Protein AF-A0A524KR42-F1 (afdb_monomer_lite)

Secondary structure (DSSP, 8-state):
--HHHHHHHHHHHHHHHHTT-THHHHHHHHHHHHTTPPPPHHHHHHHHHHH-HHHHHHHHHHHHHHHHHHHHHTT--TTTHHHHHHHHHHHTT----HHHHHHHHHHHHHHHHHTTS-S--

Radius of gyration: 18.52 Å; chains: 1; bounding box: 40×48×46 Å

Foldseek 3Di:
DDPVVLVVLLVVLLVVVVVPNLVSLVVQVVSCVVVVHDRPPSSVVSVCCVVDPVNVVLVVLVVLLVQLVVVVVVVNDPVCSLVVSQVVCVVVVNHDHSVVSVVSNVVVVVVVVVVVPDDPD

Sequence (121 aa):
MTEKEFANTLSFLEEAWEEGAKEAVALAVNLCSTHNQPPPYWVALAVACLVSPRYQHDMVHIRRWHLVRILRAEGIPWTDVYDEASKRLANEGATCAPSSVRKSYESVQKQLGSSKENGPS

Structure (mmCIF, N/CA/C/O backbone):
data_AF-A0A524KR42-F1
#
_entry.id   AF-A0A524KR42-F1
#
loop_
_atom_site.group_PDB
_atom_site.id
_atom_site.type_symbol
_atom_site.label_atom_id
_atom_site.label_alt_id
_atom_site.label_comp_id
_atom_site.label_asym_id
_atom_site.label_entity_id
_atom_site.label_seq_id
_atom_site.pdbx_PDB_ins_code
_atom_site.Cartn_x
_atom_site.Cartn_y
_atom_site.Cartn_z
_atom_site.occupancy
_atom_site.B_iso_or_equiv
_atom_site.auth_seq_id
_atom_site.auth_comp_id
_atom_site.auth_asym_id
_atom_site.auth_atom_id
_atom_site.pdbx_PDB_model_num
ATOM 1 N N . MET A 1 1 ? -19.967 15.932 20.078 1.00 79.62 1 MET A N 1
ATOM 2 C CA . MET A 1 1 ? -19.902 15.492 18.675 1.00 79.62 1 MET A CA 1
ATOM 3 C C . MET A 1 1 ? -21.068 14.561 18.427 1.00 79.62 1 MET A C 1
ATOM 5 O O . MET A 1 1 ? -21.319 13.696 19.261 1.00 79.62 1 MET A O 1
ATOM 9 N N . THR A 1 2 ? -21.809 14.778 17.350 1.00 91.44 2 THR A N 1
ATOM 10 C CA . THR A 1 2 ? -22.862 13.866 16.892 1.00 91.44 2 THR A CA 1
ATOM 11 C C . THR A 1 2 ? -22.256 12.683 16.135 1.00 91.44 2 THR A C 1
ATOM 13 O O . THR A 1 2 ? -21.122 12.754 15.667 1.00 91.44 2 THR A O 1
ATOM 16 N N . GLU A 1 3 ? -23.014 11.601 15.967 1.00 87.75 3 GLU A N 1
ATOM 17 C CA . GLU A 1 3 ? -22.581 10.437 15.179 1.00 87.75 3 GLU A CA 1
ATOM 18 C C . GLU A 1 3 ? -22.229 10.816 13.728 1.00 87.75 3 GLU A C 1
ATOM 20 O O . GLU A 1 3 ? -21.229 10.361 13.179 1.00 87.75 3 GLU A O 1
ATOM 25 N N . LYS A 1 4 ? -22.993 11.744 13.136 1.00 91.69 4 LYS A N 1
ATOM 26 C CA . LYS A 1 4 ? -22.735 12.269 11.790 1.00 91.69 4 LYS A CA 1
ATOM 27 C C . LYS A 1 4 ? -21.429 13.065 11.714 1.00 91.69 4 LYS A C 1
ATOM 29 O O . LYS A 1 4 ? -20.676 12.920 10.757 1.00 91.69 4 LYS A O 1
ATOM 34 N N . GLU A 1 5 ? -21.150 13.905 12.709 1.00 93.31 5 GLU A N 1
ATOM 35 C CA . GLU A 1 5 ? -19.890 14.660 12.780 1.00 93.31 5 GLU A CA 1
ATOM 36 C C . GLU A 1 5 ? -18.685 13.735 12.968 1.00 93.31 5 GLU A C 1
ATOM 38 O O . GLU A 1 5 ? -17.640 13.960 12.357 1.00 93.31 5 GLU A O 1
ATOM 43 N N . PHE A 1 6 ? -18.840 12.683 13.776 1.00 93.12 6 PHE A N 1
ATOM 44 C CA . PHE A 1 6 ? -17.818 11.660 13.977 1.00 93.12 6 PHE A CA 1
ATOM 45 C C . PHE A 1 6 ? -17.496 10.931 12.670 1.00 93.12 6 PHE A C 1
ATOM 47 O O . PHE A 1 6 ? -16.334 10.885 12.271 1.00 93.12 6 PHE A O 1
ATOM 54 N N . ALA A 1 7 ? -18.522 10.441 11.967 1.00 92.88 7 ALA A N 1
ATOM 55 C CA . ALA A 1 7 ? -18.358 9.755 10.687 1.00 92.88 7 ALA A CA 1
ATOM 56 C C . ALA A 1 7 ? -17.697 10.653 9.630 1.00 92.88 7 ALA A C 1
ATOM 58 O O . ALA A 1 7 ? -16.721 10.247 9.008 1.00 92.88 7 ALA A O 1
ATOM 59 N N . ASN A 1 8 ? -18.159 11.900 9.491 1.00 95.75 8 ASN A N 1
ATOM 60 C CA . ASN A 1 8 ? -17.579 12.849 8.537 1.00 95.75 8 ASN A CA 1
ATOM 61 C C . ASN A 1 8 ? -16.104 13.147 8.838 1.00 95.75 8 ASN A C 1
ATOM 63 O O . ASN A 1 8 ? -15.292 13.260 7.924 1.00 95.75 8 ASN A O 1
ATOM 67 N N . THR A 1 9 ? -15.756 13.271 10.122 1.00 96.75 9 THR A N 1
ATOM 68 C CA . THR A 1 9 ? -14.372 13.526 10.536 1.00 96.75 9 THR A CA 1
ATOM 69 C C . THR A 1 9 ? -13.494 12.306 10.267 1.00 96.75 9 THR A C 1
ATOM 71 O O . THR A 1 9 ? -12.377 12.463 9.783 1.00 96.75 9 THR A O 1
ATOM 74 N N . LEU A 1 10 ? -13.991 11.092 10.525 1.00 94.94 10 LEU A N 1
ATOM 75 C CA . LEU A 1 10 ? -13.278 9.862 10.175 1.00 94.94 10 LEU A CA 1
ATOM 76 C C . LEU A 1 10 ? -13.045 9.735 8.669 1.00 94.94 10 LEU A C 1
ATOM 78 O O . LEU A 1 10 ? -11.930 9.400 8.287 1.00 94.94 10 LEU A O 1
ATOM 82 N N . SER A 1 11 ? -14.041 10.032 7.831 1.00 94.94 11 SER A N 1
ATOM 83 C CA . SER A 1 11 ? -13.875 9.994 6.371 1.00 94.94 11 SER A CA 1
ATOM 84 C C . SER A 1 11 ? -12.829 10.995 5.884 1.00 94.94 11 SER A C 1
ATOM 86 O O . SER A 1 11 ? -11.972 10.637 5.087 1.00 94.94 11 SER A O 1
ATOM 88 N N . PHE A 1 12 ? -12.821 12.218 6.423 1.00 96.56 12 PHE A N 1
ATOM 89 C CA . PHE A 1 12 ? -11.791 13.204 6.083 1.00 96.56 12 PHE A CA 1
ATOM 90 C C . PHE A 1 12 ? -10.378 12.742 6.482 1.00 96.56 12 PHE A C 1
ATOM 92 O O . PHE A 1 12 ? -9.407 12.967 5.763 1.00 96.56 12 PHE A O 1
ATOM 99 N N . LEU A 1 13 ? -10.248 12.083 7.638 1.00 96.56 13 LEU A N 1
ATOM 100 C CA . LEU A 1 13 ? -8.969 11.529 8.089 1.00 96.56 13 LEU A CA 1
ATOM 101 C C . LEU A 1 13 ? -8.526 10.318 7.253 1.00 96.56 13 LEU A C 1
ATOM 103 O O . LEU A 1 13 ? -7.325 10.117 7.083 1.00 96.56 13 LEU A O 1
ATOM 107 N N . GLU A 1 14 ? -9.465 9.528 6.733 1.00 95.50 14 GLU A N 1
ATOM 108 C CA . GLU A 1 14 ? -9.181 8.422 5.814 1.00 95.50 14 GLU A CA 1
ATOM 109 C C . GLU A 1 14 ? -8.628 8.945 4.481 1.00 95.50 14 GLU A C 1
ATOM 111 O O . GLU A 1 14 ? -7.549 8.520 4.075 1.00 95.50 14 GLU A O 1
ATOM 116 N N . GLU A 1 15 ? -9.280 9.941 3.871 1.00 90.06 15 GLU A N 1
ATOM 117 C CA . GLU A 1 15 ? -8.799 10.600 2.644 1.00 90.06 15 GLU A CA 1
ATOM 118 C C . GLU A 1 15 ? -7.395 11.195 2.836 1.00 90.06 15 GLU A C 1
ATOM 120 O O . GLU A 1 15 ? -6.483 10.932 2.052 1.00 90.06 15 GLU A O 1
ATOM 125 N N . ALA A 1 16 ? -7.172 11.926 3.933 1.00 89.81 16 ALA A N 1
ATOM 126 C CA . ALA A 1 16 ? -5.859 12.495 4.235 1.00 89.81 16 ALA A CA 1
ATOM 127 C C . ALA A 1 16 ? -4.772 11.413 4.394 1.00 89.81 16 ALA A C 1
ATOM 129 O O . ALA A 1 16 ? -3.627 11.605 3.976 1.00 89.81 16 ALA A O 1
ATOM 130 N N . TRP A 1 17 ? -5.110 10.264 4.988 1.00 89.69 17 TRP A N 1
ATOM 131 C CA . TRP A 1 17 ? -4.198 9.124 5.076 1.00 89.69 17 TRP A CA 1
ATOM 132 C C . TRP A 1 17 ? -3.885 8.528 3.696 1.00 89.69 17 TRP A C 1
ATOM 134 O O . TRP A 1 17 ? -2.718 8.231 3.423 1.00 89.69 17 TRP A O 1
ATOM 144 N N . GLU A 1 18 ? -4.883 8.381 2.823 1.00 84.00 18 GLU A N 1
ATOM 145 C CA . GLU A 1 18 ? -4.697 7.906 1.444 1.00 84.00 18 GLU A CA 1
ATOM 146 C C . GLU A 1 18 ? -3.800 8.846 0.622 1.00 84.00 18 GLU A C 1
ATOM 148 O O . GLU A 1 18 ? -2.974 8.380 -0.167 1.00 84.00 18 GLU A O 1
ATOM 153 N N . GLU A 1 19 ? -3.877 10.153 0.881 1.00 85.19 19 GLU A N 1
ATOM 154 C CA . GLU A 1 19 ? -2.979 11.176 0.324 1.00 85.19 19 GLU A CA 1
ATOM 155 C C . GLU A 1 19 ? -1.574 11.182 0.964 1.00 85.19 19 GLU A C 1
ATOM 157 O O . GLU A 1 19 ? -0.661 11.860 0.488 1.00 85.19 19 GLU A O 1
ATOM 162 N N . GLY A 1 20 ? -1.361 10.385 2.016 1.00 79.75 20 GLY A N 1
ATOM 163 C CA . GLY A 1 20 ? -0.059 10.142 2.637 1.00 79.75 20 GLY A CA 1
ATOM 164 C C . GLY A 1 20 ? 0.195 10.878 3.955 1.00 79.75 20 GLY A C 1
ATOM 165 O O . GLY A 1 20 ? 1.306 10.778 4.489 1.00 79.75 20 GLY A O 1
ATOM 166 N N . ALA A 1 21 ? -0.795 11.580 4.516 1.00 88.19 21 ALA A N 1
ATOM 167 C CA . ALA A 1 21 ? -0.672 12.258 5.805 1.00 88.19 21 ALA A CA 1
ATOM 168 C C . ALA A 1 21 ? -0.720 11.247 6.964 1.00 88.19 21 ALA A C 1
ATOM 170 O O . ALA A 1 21 ? -1.779 10.810 7.417 1.00 88.19 21 ALA A O 1
ATOM 171 N N . LYS A 1 22 ? 0.451 10.861 7.478 1.00 88.00 22 LYS A N 1
ATOM 172 C CA . LYS A 1 22 ? 0.575 9.836 8.533 1.00 88.00 22 LYS A CA 1
ATOM 173 C C . LYS A 1 22 ? -0.054 10.272 9.857 1.00 88.00 22 LYS A C 1
ATOM 175 O O . LYS A 1 22 ? -0.522 9.435 10.626 1.00 88.00 22 LYS A O 1
ATOM 180 N N . GLU A 1 23 ? -0.084 11.574 10.117 1.00 92.25 23 GLU A N 1
ATOM 181 C CA . GLU A 1 23 ? -0.671 12.190 11.306 1.00 92.25 23 GLU A CA 1
ATOM 182 C C . GLU A 1 23 ? -2.183 11.941 11.392 1.00 92.25 23 GLU A C 1
ATOM 184 O O . GLU A 1 23 ? -2.728 11.850 12.496 1.00 92.25 23 GLU A O 1
ATOM 189 N N . ALA A 1 24 ? -2.852 11.755 10.247 1.00 94.25 24 ALA A N 1
ATOM 190 C CA . ALA A 1 24 ? -4.283 11.478 10.189 1.00 94.25 24 ALA A CA 1
ATOM 191 C C . ALA A 1 24 ? -4.655 10.193 10.947 1.00 94.25 24 ALA A C 1
ATOM 193 O O . ALA A 1 24 ? -5.695 10.132 11.604 1.00 94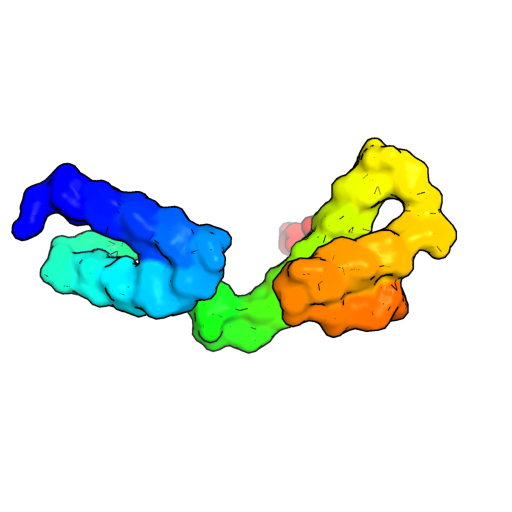.25 24 ALA A O 1
ATOM 194 N N . VAL A 1 25 ? -3.760 9.199 10.962 1.00 94.25 25 VAL A N 1
ATOM 195 C CA . VAL A 1 25 ? -3.959 7.938 11.689 1.00 94.25 25 VAL A CA 1
ATOM 196 C C . VAL A 1 25 ? -3.965 8.166 13.200 1.00 94.25 25 VAL A C 1
ATOM 198 O O . VAL A 1 25 ? -4.826 7.639 13.902 1.00 94.25 25 VAL A O 1
ATOM 201 N N . ALA A 1 26 ? -3.043 8.982 13.718 1.00 93.38 26 ALA A N 1
ATOM 202 C CA . ALA A 1 26 ? -2.987 9.296 15.146 1.00 93.38 26 ALA A CA 1
ATOM 203 C C . ALA A 1 26 ? -4.225 10.088 15.595 1.00 93.38 26 ALA A C 1
ATOM 205 O O . ALA A 1 26 ? -4.797 9.803 16.650 1.00 93.38 26 ALA A O 1
ATOM 206 N N . LEU A 1 27 ? -4.675 11.039 14.769 1.00 96.19 27 LEU A N 1
ATOM 207 C CA . LEU A 1 27 ? -5.907 11.789 15.007 1.00 96.19 27 LEU A CA 1
ATOM 208 C C . LEU A 1 27 ? -7.135 10.871 15.002 1.00 96.19 27 LEU A C 1
ATOM 210 O O . LEU A 1 27 ? -7.973 10.987 15.893 1.00 96.19 27 LEU A O 1
ATOM 214 N N . ALA A 1 28 ? -7.213 9.919 14.070 1.00 96.12 28 ALA A N 1
ATOM 215 C CA . ALA A 1 28 ? -8.317 8.967 13.994 1.00 96.12 28 ALA A CA 1
ATOM 216 C C . ALA A 1 28 ? -8.352 8.012 15.196 1.00 96.12 28 ALA A C 1
ATOM 218 O O . ALA A 1 28 ? -9.420 7.782 15.765 1.00 96.12 28 ALA A O 1
ATOM 219 N N . VAL A 1 29 ? -7.194 7.512 15.648 1.00 95.88 29 VAL A N 1
ATOM 220 C CA . VAL A 1 29 ? -7.088 6.708 16.880 1.00 95.88 29 VAL A CA 1
ATOM 221 C C . VAL A 1 29 ? -7.560 7.511 18.092 1.00 95.88 29 VAL A C 1
ATOM 223 O O . VAL A 1 29 ? -8.357 7.011 18.889 1.00 95.88 29 VAL A O 1
ATOM 226 N N . ASN A 1 30 ? -7.108 8.762 18.224 1.00 96.12 30 ASN A N 1
ATOM 227 C CA . ASN A 1 30 ? -7.506 9.620 19.336 1.00 96.12 30 ASN A CA 1
ATOM 228 C C . ASN A 1 30 ? -9.008 9.941 19.308 1.00 96.12 30 ASN A C 1
ATOM 230 O O . ASN A 1 30 ? -9.660 9.935 20.352 1.00 96.12 30 ASN A O 1
ATOM 234 N N . LEU A 1 31 ? -9.569 10.172 18.119 1.00 96.44 31 LEU A N 1
ATOM 235 C CA . LEU A 1 31 ? -10.996 10.414 17.927 1.00 96.44 31 LEU A CA 1
ATOM 236 C C . LEU A 1 31 ? -11.825 9.196 18.359 1.00 96.44 31 LEU A C 1
ATOM 238 O O . LEU A 1 31 ? -12.760 9.342 19.145 1.00 96.44 31 LEU A O 1
ATOM 242 N N . CYS A 1 32 ? -11.447 7.991 17.920 1.00 94.81 32 CYS A N 1
ATOM 243 C CA . CYS A 1 32 ? -12.116 6.749 18.318 1.00 94.81 32 CYS A CA 1
ATOM 244 C C . CYS A 1 32 ? -12.055 6.539 19.839 1.00 94.81 32 CYS A C 1
ATOM 246 O O . CYS A 1 32 ? -13.082 6.290 20.469 1.00 94.81 32 CYS A O 1
ATOM 248 N N . SER A 1 33 ? -10.874 6.724 20.438 1.00 95.00 33 SER A N 1
ATOM 249 C CA . SER A 1 33 ? -10.660 6.599 21.886 1.00 95.00 33 SER A CA 1
ATOM 250 C C . SER A 1 33 ? -11.508 7.594 22.688 1.00 95.00 33 SER A C 1
ATOM 252 O O . SER A 1 33 ? -12.238 7.205 23.598 1.00 95.00 33 SER A O 1
ATOM 254 N N . THR A 1 34 ? -11.490 8.873 22.299 1.00 95.88 34 THR A N 1
ATOM 255 C CA . THR A 1 34 ? -12.220 9.955 22.986 1.00 95.88 34 THR A CA 1
ATOM 256 C C . THR A 1 34 ? -13.732 9.731 22.978 1.00 95.88 34 THR A C 1
ATOM 258 O O . THR A 1 34 ? -14.417 10.059 23.946 1.00 95.88 34 THR A O 1
ATOM 261 N N . HIS A 1 35 ? -14.259 9.153 21.899 1.00 93.50 35 HIS A N 1
ATOM 262 C CA . HIS A 1 35 ? -15.686 8.874 21.749 1.00 93.50 35 HIS A CA 1
ATOM 263 C C . HIS A 1 35 ? -16.082 7.444 22.137 1.00 93.50 35 HIS A C 1
ATOM 265 O O . HIS A 1 35 ? -17.239 7.065 21.954 1.00 93.50 35 HIS A O 1
ATOM 271 N N . ASN A 1 36 ? -15.147 6.668 22.698 1.00 92.88 36 ASN A N 1
ATOM 272 C CA . ASN A 1 36 ? -15.329 5.275 23.103 1.00 92.88 36 ASN A CA 1
ATOM 273 C C . ASN A 1 36 ? -15.917 4.394 21.981 1.00 92.88 36 ASN A C 1
ATOM 275 O O . ASN A 1 36 ? -16.765 3.534 22.220 1.00 92.88 36 ASN A O 1
ATOM 279 N N . GLN A 1 37 ? -15.480 4.654 20.747 1.00 92.56 37 GLN A N 1
ATOM 280 C CA . GLN A 1 37 ? -15.85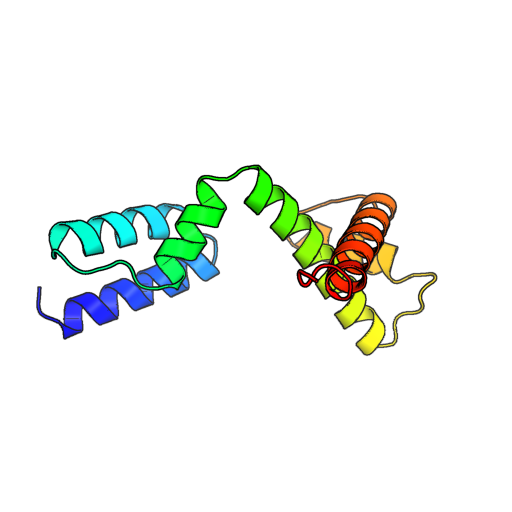5 3.911 19.550 1.00 92.56 37 GLN A CA 1
ATOM 281 C C . GLN A 1 37 ? -14.724 2.952 19.161 1.00 92.56 37 GLN A C 1
ATOM 283 O O . GLN A 1 37 ? -13.546 3.307 19.284 1.00 92.56 37 GLN A O 1
ATOM 288 N N . PRO A 1 38 ? -15.040 1.744 18.668 1.00 91.62 38 PRO A N 1
ATOM 289 C CA . PRO A 1 38 ? -14.022 0.864 18.119 1.00 91.62 38 PRO A CA 1
ATOM 290 C C . PRO A 1 38 ? -13.393 1.501 16.866 1.00 91.62 38 PRO A C 1
ATOM 292 O O . PRO A 1 38 ? -14.113 2.104 16.065 1.00 91.62 38 PRO A O 1
ATOM 295 N N . PRO A 1 39 ? -12.072 1.356 16.653 1.00 92.31 39 PRO A N 1
ATOM 296 C CA . PRO A 1 39 ? -11.445 1.826 15.428 1.00 92.31 39 PRO A CA 1
ATOM 297 C C . PRO A 1 39 ? -12.036 1.103 14.210 1.00 92.31 39 PRO A C 1
ATOM 299 O O . PRO A 1 39 ? -12.153 -0.128 14.238 1.00 92.31 39 PRO A O 1
ATOM 302 N N . PRO A 1 40 ? -12.368 1.817 13.123 1.00 91.69 40 PRO A N 1
ATOM 303 C CA . PRO A 1 40 ? -12.741 1.175 11.872 1.00 91.69 40 PRO A CA 1
ATOM 304 C C . PRO A 1 40 ? -11.536 0.446 11.262 1.00 91.69 40 PRO A C 1
ATOM 306 O O . PRO A 1 40 ? -10.377 0.698 11.608 1.00 91.69 40 PRO A O 1
ATOM 309 N N . TYR A 1 41 ? -11.812 -0.467 10.328 1.00 87.62 41 TYR A N 1
ATOM 310 C CA . TYR A 1 41 ? -10.800 -1.344 9.731 1.00 87.62 41 TYR A CA 1
ATOM 311 C C . TYR A 1 41 ? -9.595 -0.580 9.164 1.00 87.62 41 TYR A C 1
ATOM 313 O O . TYR A 1 41 ? -8.455 -0.979 9.408 1.00 87.62 41 TYR A O 1
ATOM 321 N N . TRP A 1 42 ? -9.831 0.536 8.467 1.00 89.31 42 TRP A N 1
ATOM 322 C CA . TRP A 1 42 ? -8.758 1.333 7.876 1.00 89.31 42 TRP A CA 1
ATOM 323 C C . TRP A 1 42 ? -7.798 1.886 8.938 1.00 89.31 42 TRP A C 1
ATOM 325 O O . TRP A 1 42 ? -6.591 1.860 8.722 1.00 89.31 42 TRP A O 1
ATOM 335 N N . VAL A 1 43 ? -8.294 2.299 10.114 1.00 92.50 43 VAL A N 1
ATOM 336 C CA . VAL A 1 43 ? -7.453 2.807 11.213 1.00 92.50 43 VAL A CA 1
ATOM 337 C C . VAL A 1 43 ? -6.595 1.683 11.773 1.00 92.50 43 VAL A C 1
ATOM 339 O O . VAL A 1 43 ? -5.394 1.861 11.957 1.00 92.50 43 VAL A O 1
ATOM 342 N N . ALA A 1 44 ? -7.178 0.505 12.009 1.00 87.31 44 ALA A N 1
ATOM 343 C CA . ALA A 1 44 ? -6.428 -0.653 12.494 1.00 87.31 44 ALA A CA 1
ATOM 344 C C . ALA A 1 44 ? -5.331 -1.077 11.500 1.00 87.31 44 ALA A C 1
ATOM 346 O O . ALA A 1 44 ? -4.192 -1.337 11.898 1.00 87.31 44 ALA A O 1
ATOM 347 N N . LEU A 1 45 ? -5.657 -1.090 10.204 1.00 82.62 45 LEU A N 1
ATOM 348 C CA . LEU A 1 45 ? -4.715 -1.380 9.128 1.00 82.62 45 LEU A CA 1
ATOM 349 C C . LEU A 1 45 ? -3.608 -0.323 9.049 1.00 82.62 45 LEU A C 1
ATOM 351 O O . LEU A 1 45 ? -2.433 -0.671 8.992 1.00 82.62 45 LEU A O 1
ATOM 355 N N . ALA A 1 46 ? -3.963 0.960 9.096 1.00 87.19 46 ALA A N 1
ATOM 356 C CA . ALA A 1 46 ? -3.016 2.065 9.037 1.00 87.19 46 ALA A CA 1
ATOM 357 C C . ALA A 1 46 ? -2.077 2.075 10.253 1.00 87.19 46 ALA A C 1
ATOM 359 O O . ALA A 1 46 ? -0.872 2.264 10.100 1.00 87.19 46 ALA A O 1
ATOM 360 N N . VAL A 1 47 ? -2.582 1.775 11.453 1.00 87.75 47 VAL A N 1
ATOM 361 C CA . VAL A 1 47 ? -1.739 1.577 12.639 1.00 87.75 47 VAL A CA 1
ATOM 362 C C . VAL A 1 47 ? -0.779 0.413 12.416 1.00 87.75 47 VAL A C 1
ATOM 364 O O . VAL A 1 47 ? 0.416 0.589 12.635 1.00 87.75 47 VAL A O 1
ATOM 367 N N . ALA A 1 48 ? -1.247 -0.737 11.921 1.00 81.19 48 ALA A N 1
ATOM 368 C CA . ALA A 1 48 ? -0.374 -1.869 11.600 1.00 81.19 48 ALA A CA 1
ATOM 369 C C . ALA A 1 48 ? 0.717 -1.488 10.579 1.00 81.19 48 ALA A C 1
ATOM 371 O O . ALA A 1 48 ? 1.883 -1.849 10.765 1.00 81.19 48 ALA A O 1
ATOM 372 N N . CYS A 1 49 ? 0.368 -0.685 9.566 1.00 76.44 49 CYS A N 1
ATOM 373 C CA . CYS A 1 49 ? 1.318 -0.095 8.625 1.00 76.44 49 CYS A CA 1
ATOM 374 C C . CYS A 1 49 ? 2.342 0.810 9.312 1.00 76.44 49 CYS A C 1
ATOM 376 O O . CYS A 1 49 ? 3.496 0.833 8.907 1.00 76.44 49 CYS A O 1
ATOM 378 N N . LEU A 1 50 ? 1.958 1.590 10.321 1.00 79.44 50 LEU A N 1
ATOM 379 C CA . LEU A 1 50 ? 2.865 2.536 10.973 1.00 79.44 50 LEU A CA 1
ATOM 380 C C . LEU A 1 50 ? 3.774 1.876 12.016 1.00 79.44 50 LEU A C 1
ATOM 382 O O . LEU A 1 50 ? 4.943 2.241 12.110 1.00 79.44 50 LEU A O 1
ATOM 386 N N . VAL A 1 51 ? 3.263 0.906 12.778 1.00 77.06 51 VAL A N 1
ATOM 387 C CA . VAL A 1 51 ? 3.968 0.333 13.941 1.00 77.06 51 VAL A CA 1
ATOM 388 C C . VAL A 1 51 ? 4.824 -0.885 13.611 1.00 77.06 51 VAL A C 1
ATOM 390 O O . VAL A 1 51 ? 5.661 -1.277 14.420 1.00 77.06 51 VAL A O 1
ATOM 393 N N . SER A 1 52 ? 4.630 -1.500 12.442 1.00 68.75 52 SER A N 1
ATOM 394 C CA . SER A 1 52 ? 5.394 -2.676 12.032 1.00 68.75 52 SER A CA 1
ATOM 395 C C . SER A 1 52 ? 6.355 -2.332 10.891 1.00 68.75 52 SER A C 1
ATOM 397 O O . SER A 1 52 ? 5.932 -2.227 9.737 1.00 68.75 52 SER A O 1
ATOM 399 N N . PRO A 1 53 ? 7.672 -2.239 11.163 1.00 64.31 53 PRO A N 1
ATOM 400 C CA . PRO A 1 53 ? 8.692 -2.099 10.123 1.00 64.31 53 PRO A CA 1
ATOM 401 C C . PRO A 1 53 ? 8.622 -3.229 9.091 1.00 64.31 53 PRO A C 1
ATOM 403 O O . PRO A 1 53 ? 8.884 -3.022 7.908 1.00 64.31 53 PRO A O 1
ATOM 406 N N . ARG A 1 54 ? 8.212 -4.424 9.536 1.00 64.88 54 ARG A N 1
ATOM 407 C CA . ARG A 1 54 ? 7.986 -5.580 8.669 1.00 64.88 54 ARG A CA 1
ATOM 408 C C . ARG A 1 54 ? 6.805 -5.348 7.730 1.00 64.88 54 ARG A C 1
ATOM 410 O O . ARG A 1 54 ? 6.936 -5.609 6.546 1.00 64.88 54 ARG A O 1
ATOM 417 N N . TYR A 1 55 ? 5.708 -4.776 8.222 1.00 65.81 55 TYR A N 1
ATOM 418 C CA . TYR A 1 55 ? 4.548 -4.457 7.389 1.00 65.81 55 TYR A CA 1
ATOM 419 C C . TYR A 1 55 ? 4.857 -3.351 6.370 1.00 65.81 55 TYR A C 1
ATOM 421 O O . TYR A 1 55 ? 4.473 -3.460 5.211 1.00 65.81 55 TYR A O 1
ATOM 429 N N . GLN A 1 56 ? 5.616 -2.318 6.754 1.00 65.38 56 GLN A N 1
ATOM 430 C CA . GLN A 1 56 ? 6.081 -1.289 5.810 1.00 65.38 56 GLN A CA 1
ATOM 431 C C . GLN A 1 56 ? 6.954 -1.886 4.708 1.00 65.38 56 GLN A C 1
ATOM 433 O O . GLN A 1 56 ? 6.770 -1.588 3.527 1.00 65.38 56 GLN A O 1
ATOM 438 N N . HIS A 1 57 ? 7.886 -2.753 5.095 1.00 66.62 57 HIS A N 1
ATOM 439 C CA . HIS A 1 57 ? 8.765 -3.448 4.167 1.00 66.62 57 HIS A CA 1
ATOM 440 C C . HIS A 1 57 ? 7.972 -4.368 3.223 1.00 66.62 57 HIS A C 1
ATOM 442 O O . HIS A 1 57 ? 8.160 -4.320 2.006 1.00 66.62 57 HIS A O 1
ATOM 448 N N . ASP A 1 58 ? 7.020 -5.136 3.754 1.00 72.56 58 ASP A N 1
ATOM 449 C CA . ASP A 1 58 ? 6.168 -6.037 2.976 1.00 72.56 58 ASP A CA 1
ATOM 450 C C . ASP A 1 58 ? 5.264 -5.260 2.002 1.00 72.56 58 ASP A C 1
ATOM 452 O O . ASP A 1 58 ? 5.160 -5.633 0.832 1.00 72.56 58 ASP A O 1
ATOM 456 N N . MET A 1 59 ? 4.702 -4.118 2.411 1.00 77.06 59 MET A N 1
ATOM 457 C CA . MET A 1 59 ? 3.897 -3.253 1.536 1.00 77.06 59 MET A CA 1
ATOM 458 C C . MET A 1 59 ? 4.700 -2.675 0.370 1.00 77.06 59 MET A C 1
ATOM 460 O O . MET A 1 59 ? 4.190 -2.596 -0.749 1.00 77.06 59 MET A O 1
ATOM 464 N N . VAL A 1 60 ? 5.970 -2.317 0.586 1.00 81.62 60 VAL A N 1
ATOM 465 C CA . VAL A 1 60 ? 6.863 -1.886 -0.502 1.00 81.62 60 VAL A CA 1
ATOM 466 C C . VAL A 1 60 ? 7.042 -3.010 -1.525 1.00 81.62 60 VAL A C 1
ATOM 468 O O . VAL A 1 60 ? 7.006 -2.764 -2.734 1.00 81.62 60 VAL A O 1
ATOM 471 N N . HIS A 1 61 ? 7.197 -4.252 -1.066 1.00 84.75 61 HIS A N 1
ATOM 472 C CA . HIS A 1 61 ? 7.312 -5.401 -1.960 1.00 84.75 61 HIS A CA 1
ATOM 473 C C . HIS A 1 61 ? 6.006 -5.711 -2.695 1.00 84.75 61 HIS A C 1
ATOM 475 O O . HIS A 1 61 ? 6.042 -5.947 -3.904 1.00 84.75 61 HIS A O 1
ATOM 481 N N . ILE A 1 62 ? 4.864 -5.646 -2.006 1.00 84.25 62 ILE A N 1
ATOM 482 C CA . ILE A 1 62 ? 3.534 -5.851 -2.594 1.00 84.25 62 ILE A CA 1
ATOM 483 C C . ILE A 1 62 ? 3.240 -4.783 -3.652 1.00 84.25 62 ILE A C 1
ATOM 485 O O . ILE A 1 62 ? 2.818 -5.124 -4.757 1.00 84.25 62 ILE A O 1
ATOM 489 N N . ARG A 1 63 ? 3.527 -3.503 -3.374 1.00 85.12 63 ARG A N 1
ATOM 490 C CA . ARG A 1 63 ? 3.341 -2.403 -4.337 1.00 85.12 63 ARG A CA 1
ATOM 491 C C . ARG A 1 63 ? 4.177 -2.615 -5.597 1.00 85.12 63 ARG A C 1
ATOM 493 O O . ARG A 1 63 ? 3.649 -2.526 -6.702 1.00 85.12 63 ARG A O 1
ATOM 500 N N . ARG A 1 64 ? 5.460 -2.963 -5.442 1.00 89.62 64 ARG A N 1
ATOM 501 C CA . ARG A 1 64 ? 6.351 -3.300 -6.569 1.00 89.62 64 ARG A CA 1
ATOM 502 C C . ARG A 1 64 ? 5.820 -4.479 -7.379 1.00 89.62 64 ARG A C 1
ATOM 504 O O . ARG A 1 64 ? 5.796 -4.416 -8.605 1.00 89.62 64 ARG A O 1
ATOM 511 N N . TRP A 1 65 ? 5.378 -5.539 -6.702 1.00 91.62 65 TRP A N 1
ATOM 512 C CA . TRP A 1 65 ? 4.798 -6.707 -7.358 1.00 91.62 65 TRP A CA 1
ATOM 513 C C . TRP A 1 65 ? 3.543 -6.347 -8.160 1.00 91.62 65 TRP A C 1
ATOM 515 O O . TRP A 1 65 ? 3.399 -6.766 -9.310 1.00 91.62 65 TRP A O 1
ATOM 525 N N . HIS A 1 66 ? 2.658 -5.539 -7.575 1.00 87.38 66 HIS A N 1
ATOM 526 C CA . HIS A 1 66 ? 1.411 -5.134 -8.209 1.00 87.38 66 HIS A CA 1
ATOM 527 C C . HIS A 1 66 ? 1.659 -4.259 -9.442 1.00 87.38 66 HIS A C 1
ATOM 529 O O . HIS A 1 66 ? 1.088 -4.523 -10.498 1.00 87.38 66 HIS A O 1
ATOM 535 N N . LEU A 1 67 ? 2.579 -3.294 -9.347 1.00 89.94 67 LEU A N 1
ATOM 536 C CA . LEU A 1 67 ? 2.952 -2.434 -10.470 1.00 89.94 67 LEU A CA 1
ATOM 537 C C . LEU A 1 67 ? 3.485 -3.238 -11.663 1.00 89.94 67 LEU A C 1
ATOM 539 O O . LEU A 1 67 ? 3.060 -3.007 -12.791 1.00 89.94 67 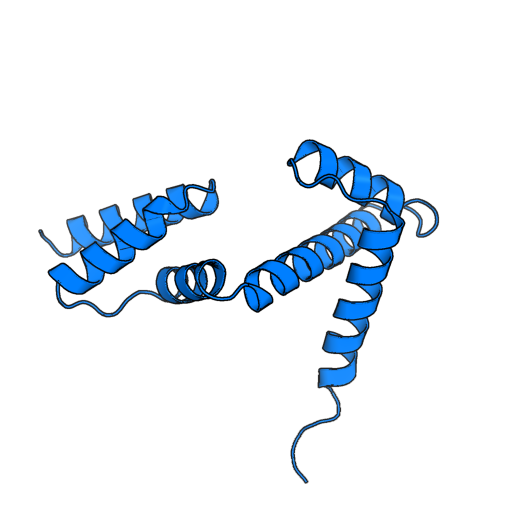LEU A O 1
ATOM 543 N N . VAL A 1 68 ? 4.352 -4.231 -11.428 1.00 90.69 68 VAL A N 1
ATOM 544 C CA . VAL A 1 68 ? 4.834 -5.124 -12.500 1.00 90.69 68 VAL A CA 1
ATOM 545 C C . VAL A 1 68 ? 3.665 -5.832 -13.191 1.00 90.69 68 VAL A C 1
ATOM 547 O O . VAL A 1 68 ? 3.648 -5.931 -14.415 1.00 90.69 68 VAL A O 1
ATOM 550 N N . ARG A 1 69 ? 2.653 -6.293 -12.445 1.00 91.62 69 ARG A N 1
ATOM 551 C CA . ARG A 1 69 ? 1.466 -6.933 -13.040 1.00 91.62 69 ARG A CA 1
ATOM 552 C C . ARG A 1 69 ? 0.628 -5.971 -13.877 1.00 91.62 69 ARG A C 1
ATOM 554 O O . ARG A 1 69 ? 0.175 -6.376 -14.944 1.00 91.62 69 ARG A O 1
ATOM 561 N N . ILE A 1 70 ? 0.443 -4.734 -13.417 1.00 90.19 70 ILE A N 1
ATOM 562 C CA . ILE A 1 70 ? -0.266 -3.688 -14.168 1.00 90.19 70 ILE A CA 1
ATOM 563 C C . ILE A 1 70 ? 0.462 -3.413 -15.487 1.00 90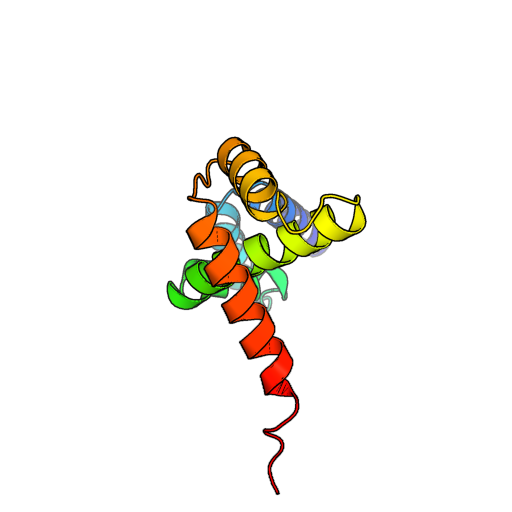.19 70 ILE A C 1
ATOM 565 O O . ILE A 1 70 ? -0.137 -3.527 -16.550 1.00 90.19 70 ILE A O 1
ATOM 569 N N . LEU A 1 71 ? 1.776 -3.186 -15.444 1.00 91.94 71 LEU A N 1
ATOM 570 C CA . LEU A 1 71 ? 2.589 -2.949 -16.642 1.00 91.94 71 LEU A CA 1
ATOM 571 C C . LEU A 1 71 ? 2.564 -4.130 -17.621 1.00 91.94 71 LEU A C 1
ATOM 573 O O . LEU A 1 71 ? 2.528 -3.943 -18.836 1.00 91.94 71 LEU A O 1
ATOM 577 N N . ARG A 1 72 ? 2.547 -5.367 -17.108 1.00 94.75 72 ARG A N 1
ATOM 578 C CA . ARG A 1 72 ? 2.363 -6.563 -17.944 1.00 94.75 72 ARG A CA 1
ATOM 579 C C . ARG A 1 72 ? 0.999 -6.580 -18.628 1.00 94.75 72 ARG A C 1
ATOM 581 O O . ARG A 1 72 ? 0.928 -7.008 -19.777 1.00 94.75 72 ARG A O 1
ATOM 588 N N . ALA A 1 73 ? -0.055 -6.134 -17.947 1.00 87.25 73 ALA A N 1
ATOM 589 C CA . ALA A 1 73 ? -1.392 -6.013 -18.524 1.00 87.25 73 ALA A CA 1
ATOM 590 C C . ALA A 1 73 ? -1.482 -4.876 -19.559 1.00 87.25 73 ALA A C 1
ATOM 592 O O . ALA A 1 73 ? -2.197 -5.017 -20.545 1.00 87.25 73 ALA A O 1
ATOM 593 N N . GLU A 1 74 ? -0.701 -3.805 -19.393 1.00 92.75 74 GLU A N 1
ATOM 594 C CA . GLU A 1 74 ? -0.523 -2.730 -20.385 1.00 92.75 74 GLU A CA 1
ATOM 595 C C . GLU A 1 74 ? 0.299 -3.170 -21.617 1.00 92.75 74 GLU A C 1
ATOM 597 O O . GLU A 1 74 ? 0.426 -2.418 -22.581 1.00 92.75 74 GLU A O 1
ATOM 602 N N . GLY A 1 75 ? 0.854 -4.388 -21.612 1.00 93.38 75 GLY A N 1
ATOM 603 C CA . GLY A 1 75 ? 1.584 -4.966 -22.742 1.00 93.38 75 GLY A CA 1
ATOM 604 C C . GLY A 1 75 ? 3.102 -4.781 -22.698 1.00 93.38 75 GLY A C 1
ATOM 605 O O . GLY A 1 75 ? 3.783 -5.221 -23.625 1.00 93.38 75 GLY A O 1
ATOM 606 N N . ILE A 1 76 ? 3.660 -4.204 -21.627 1.00 94.56 76 ILE A N 1
ATOM 607 C CA . ILE A 1 76 ? 5.112 -4.023 -21.496 1.00 94.56 76 ILE A CA 1
ATOM 608 C C . ILE A 1 76 ? 5.812 -5.394 -21.453 1.00 94.56 76 ILE A C 1
ATOM 610 O O . ILE A 1 76 ? 5.43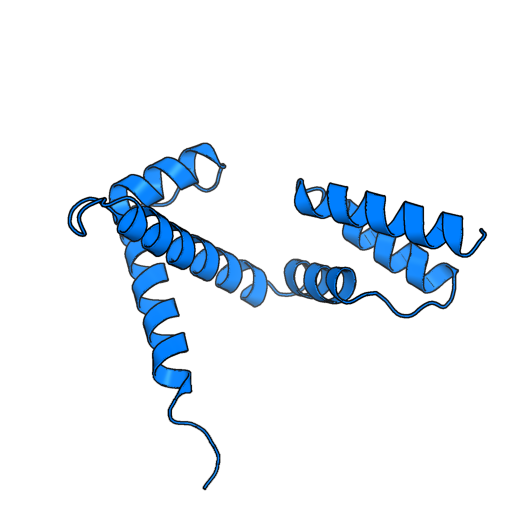1 -6.247 -20.637 1.00 94.56 76 ILE A O 1
ATOM 614 N N . PRO A 1 77 ? 6.829 -5.652 -22.298 1.00 94.06 77 PRO A N 1
ATOM 615 C CA . PRO A 1 77 ? 7.550 -6.921 -22.321 1.00 94.06 77 PRO A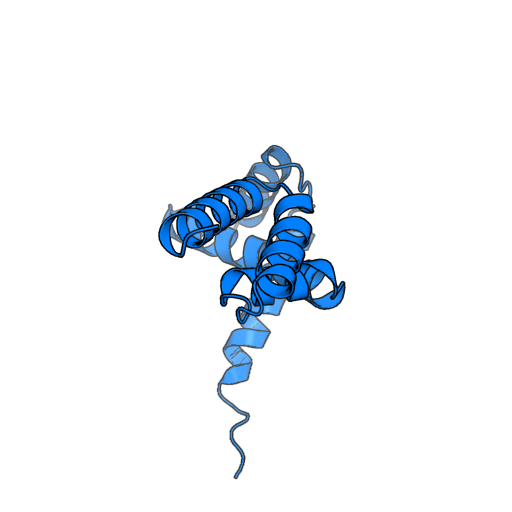 CA 1
ATOM 616 C C . PRO A 1 77 ? 8.239 -7.233 -20.990 1.00 94.06 77 PRO A C 1
ATOM 618 O O . PRO A 1 77 ? 8.689 -6.341 -20.277 1.00 94.06 77 PRO A O 1
ATOM 621 N N . TRP A 1 78 ? 8.404 -8.521 -20.675 1.00 91.69 78 TRP A N 1
ATOM 622 C CA . TRP A 1 78 ? 9.160 -8.952 -19.489 1.00 91.69 78 TRP A CA 1
ATOM 623 C C . TRP A 1 78 ? 10.609 -8.454 -19.468 1.00 91.69 78 TRP A C 1
ATOM 625 O O . TRP A 1 78 ? 11.167 -8.301 -18.383 1.00 91.69 78 TRP A O 1
ATOM 635 N N . THR A 1 79 ? 11.207 -8.220 -20.640 1.00 93.12 79 THR A N 1
ATOM 636 C CA . THR A 1 79 ? 12.567 -7.679 -20.764 1.00 93.12 79 THR A CA 1
ATOM 637 C C . THR A 1 79 ? 12.680 -6.278 -20.176 1.00 93.12 79 THR A C 1
ATOM 639 O O . THR A 1 79 ? 13.720 -5.962 -19.614 1.00 93.12 79 THR A O 1
ATOM 642 N N . ASP A 1 80 ? 11.594 -5.498 -20.221 1.00 94.38 80 ASP A N 1
ATOM 643 C CA . ASP A 1 80 ? 11.623 -4.059 -19.940 1.00 94.38 80 ASP A CA 1
ATOM 644 C C . ASP A 1 80 ? 10.791 -3.691 -18.699 1.00 94.38 80 ASP A C 1
ATOM 646 O O . ASP A 1 80 ? 10.943 -2.615 -18.122 1.00 94.38 80 ASP A O 1
ATOM 650 N N . VAL A 1 81 ? 9.901 -4.584 -18.250 1.00 95.06 81 VAL A N 1
ATOM 651 C CA . VAL A 1 81 ? 8.889 -4.278 -17.227 1.00 95.06 81 VAL A CA 1
ATOM 652 C C . VAL A 1 81 ? 9.474 -3.837 -15.885 1.00 95.06 81 VAL A C 1
ATOM 654 O O . VAL A 1 81 ? 8.889 -2.999 -15.202 1.00 95.06 81 VAL A O 1
ATOM 657 N N . TYR A 1 82 ? 10.629 -4.374 -15.490 1.00 94.56 82 TYR A N 1
ATOM 658 C CA . TYR A 1 82 ? 11.268 -3.998 -14.228 1.00 94.56 82 TYR A CA 1
ATOM 659 C C . TYR A 1 82 ? 11.942 -2.629 -14.310 1.00 94.56 82 TYR A C 1
ATOM 661 O O . TYR A 1 82 ? 11.941 -1.893 -13.320 1.00 94.56 82 TYR A O 1
ATOM 669 N N . ASP A 1 83 ? 12.478 -2.280 -15.481 1.00 93.94 83 ASP A N 1
ATOM 670 C CA . ASP A 1 83 ? 13.056 -0.963 -15.739 1.00 93.94 83 ASP A CA 1
ATOM 671 C C . ASP A 1 83 ? 11.956 0.097 -15.769 1.00 93.94 83 ASP A C 1
ATOM 673 O O . ASP A 1 83 ? 12.082 1.151 -15.146 1.00 93.94 83 ASP A O 1
ATOM 677 N N . GLU A 1 84 ? 10.834 -0.210 -16.417 1.00 93.81 84 GLU A N 1
ATOM 678 C CA . GLU A 1 84 ? 9.675 0.679 -16.465 1.00 93.81 84 GLU A CA 1
ATOM 679 C C . GLU A 1 84 ? 9.029 0.861 -15.082 1.00 93.81 84 GLU A C 1
ATOM 681 O O . GLU A 1 84 ? 8.746 1.983 -14.662 1.00 93.81 84 GLU A O 1
ATOM 686 N N . ALA A 1 85 ? 8.885 -0.220 -14.309 1.00 91.00 85 ALA A N 1
ATOM 687 C CA . ALA A 1 85 ? 8.415 -0.147 -12.926 1.00 91.00 85 ALA A CA 1
ATOM 688 C C . ALA A 1 85 ? 9.344 0.699 -12.042 1.00 91.00 85 ALA A C 1
ATOM 690 O O . ALA A 1 85 ? 8.873 1.507 -11.245 1.00 91.00 85 ALA A O 1
ATOM 691 N N . SER A 1 86 ? 10.662 0.534 -12.190 1.00 91.38 86 SER A N 1
ATOM 692 C CA . SER A 1 86 ? 11.667 1.326 -11.474 1.00 91.38 86 SER A CA 1
ATOM 693 C C . SER A 1 86 ? 11.524 2.825 -11.768 1.00 91.38 86 SER A C 1
ATOM 695 O O . SER A 1 86 ? 11.514 3.626 -10.832 1.00 91.38 86 SER A O 1
ATOM 697 N N . LYS A 1 87 ? 11.324 3.202 -13.040 1.00 90.94 87 LYS A N 1
ATOM 698 C CA . LYS A 1 87 ? 11.093 4.597 -13.452 1.00 90.94 87 LYS A CA 1
ATOM 699 C C . LYS A 1 87 ? 9.808 5.173 -12.862 1.00 90.94 87 LYS A C 1
ATOM 701 O O . LYS A 1 87 ? 9.843 6.263 -12.297 1.00 90.94 87 LYS A O 1
ATOM 706 N N . ARG A 1 88 ? 8.685 4.447 -12.943 1.00 87.06 88 ARG A N 1
ATOM 707 C CA . ARG A 1 88 ? 7.404 4.920 -12.382 1.00 87.06 88 ARG A CA 1
ATOM 708 C C . ARG A 1 88 ? 7.488 5.124 -10.866 1.00 87.06 88 ARG A C 1
ATOM 710 O O . ARG A 1 88 ? 7.034 6.146 -10.371 1.00 87.06 88 ARG A O 1
ATOM 717 N N . LEU A 1 89 ? 8.162 4.224 -10.147 1.00 84.88 89 LEU A N 1
ATOM 718 C CA . LEU A 1 89 ? 8.382 4.359 -8.700 1.00 84.88 89 LEU A CA 1
ATOM 719 C C . LEU A 1 89 ? 9.328 5.513 -8.335 1.00 84.88 89 LEU A C 1
ATOM 721 O O . LEU A 1 89 ? 9.168 6.120 -7.277 1.00 84.88 89 LEU A O 1
ATOM 725 N N . ALA A 1 90 ? 10.305 5.834 -9.188 1.00 79.81 90 ALA A N 1
ATOM 726 C CA . ALA A 1 90 ? 11.193 6.977 -8.975 1.00 79.81 90 ALA A CA 1
ATOM 727 C C . ALA A 1 90 ? 10.432 8.313 -9.019 1.00 79.81 90 ALA A C 1
ATOM 729 O O . ALA A 1 90 ? 10.705 9.197 -8.209 1.00 79.81 90 ALA A O 1
ATOM 730 N N . ASN A 1 91 ? 9.424 8.426 -9.891 1.00 72.06 91 ASN A N 1
ATOM 731 C CA . ASN A 1 91 ? 8.554 9.605 -9.965 1.00 72.06 91 ASN A CA 1
ATOM 732 C C . ASN A 1 91 ? 7.648 9.764 -8.728 1.00 72.06 91 ASN A C 1
ATOM 734 O O . ASN A 1 91 ? 7.161 10.857 -8.463 1.00 72.06 91 ASN A O 1
ATOM 738 N N . GLU A 1 92 ? 7.456 8.696 -7.951 1.00 66.62 92 GLU A N 1
ATOM 739 C CA . GLU A 1 92 ? 6.649 8.664 -6.723 1.00 66.62 92 GLU A CA 1
ATOM 740 C C . GLU A 1 92 ? 7.505 8.806 -5.445 1.00 66.62 92 GLU A C 1
ATOM 742 O O . GLU A 1 92 ? 7.039 8.529 -4.340 1.00 66.62 92 GLU A O 1
ATOM 747 N N . GLY A 1 93 ? 8.781 9.195 -5.573 1.00 58.31 93 GLY A N 1
ATOM 748 C CA . GLY A 1 93 ? 9.698 9.359 -4.437 1.00 58.31 93 GLY A CA 1
ATOM 749 C C . GLY A 1 93 ? 10.242 8.044 -3.860 1.00 58.31 93 GLY A C 1
ATOM 750 O O . GLY A 1 93 ? 10.884 8.051 -2.811 1.00 58.31 93 GLY A O 1
ATOM 751 N N . ALA A 1 94 ? 10.023 6.914 -4.541 1.00 58.25 94 ALA A N 1
ATOM 752 C CA . ALA A 1 94 ? 10.438 5.575 -4.121 1.00 58.25 94 ALA A CA 1
ATOM 753 C C . ALA A 1 94 ? 11.463 4.953 -5.089 1.00 58.25 94 ALA A C 1
ATOM 755 O O . ALA A 1 94 ? 11.343 3.789 -5.493 1.00 58.25 94 ALA A O 1
ATOM 756 N N . THR A 1 95 ? 12.491 5.726 -5.460 1.00 71.12 95 THR A N 1
ATOM 757 C CA . THR A 1 95 ? 13.556 5.301 -6.380 1.00 71.12 95 THR A CA 1
ATOM 758 C C . THR A 1 95 ? 14.188 3.989 -5.925 1.00 71.12 95 THR A C 1
ATOM 760 O O . THR A 1 95 ? 14.757 3.884 -4.838 1.00 71.12 95 THR A O 1
ATOM 763 N N . CYS A 1 96 ? 14.114 2.964 -6.768 1.00 79.25 96 CYS A N 1
ATOM 764 C CA . CYS A 1 96 ? 14.764 1.685 -6.514 1.00 79.25 96 CYS A CA 1
ATOM 765 C C . CYS A 1 96 ? 15.257 1.068 -7.817 1.00 79.25 96 CYS A C 1
ATOM 767 O O . CYS A 1 96 ? 14.633 1.239 -8.859 1.00 79.25 96 CYS A O 1
ATOM 769 N N . ALA A 1 97 ? 16.379 0.349 -7.761 1.00 88.31 97 ALA A N 1
ATOM 770 C CA . ALA A 1 97 ? 16.939 -0.299 -8.939 1.00 88.31 97 ALA A CA 1
ATOM 771 C C . ALA A 1 97 ? 15.967 -1.354 -9.516 1.00 88.31 97 ALA A C 1
ATOM 773 O O . ALA A 1 97 ? 15.291 -2.041 -8.739 1.00 88.31 97 ALA A O 1
ATOM 774 N N . PRO A 1 98 ? 15.952 -1.570 -10.842 1.00 91.06 98 PRO A N 1
ATOM 775 C CA . PRO A 1 98 ? 15.133 -2.604 -11.486 1.00 91.06 98 PRO A CA 1
ATOM 776 C C . PRO A 1 98 ? 15.331 -4.003 -10.881 1.00 91.06 98 PRO A C 1
ATOM 778 O O . PRO A 1 98 ? 14.380 -4.762 -10.687 1.00 91.06 98 PRO A O 1
ATOM 781 N N . SER A 1 99 ? 16.561 -4.323 -10.469 1.00 90.81 99 SER A N 1
ATOM 782 C CA . SER A 1 99 ? 16.895 -5.575 -9.779 1.00 90.81 99 SER A CA 1
ATOM 783 C C . SER A 1 99 ? 16.171 -5.740 -8.434 1.00 90.81 99 SER A C 1
ATOM 785 O O . SER A 1 99 ? 15.782 -6.853 -8.075 1.00 90.81 99 SER A O 1
ATOM 787 N N . SER A 1 100 ? 15.930 -4.651 -7.702 1.00 89.75 100 SER A N 1
ATOM 788 C CA . SER A 1 100 ? 15.158 -4.654 -6.453 1.00 89.75 100 SER A CA 1
ATOM 789 C C . SER A 1 100 ? 13.664 -4.847 -6.704 1.00 89.75 100 SER A C 1
ATOM 791 O O . SER A 1 100 ? 12.996 -5.543 -5.933 1.00 89.75 100 SER A O 1
ATOM 793 N N . VAL A 1 101 ? 13.134 -4.277 -7.792 1.00 89.75 101 VAL A N 1
ATOM 794 C CA . VAL A 1 101 ? 11.749 -4.518 -8.228 1.00 89.75 101 VAL A CA 1
ATOM 795 C C . VAL A 1 101 ? 11.566 -5.992 -8.575 1.00 89.75 101 VAL A C 1
ATOM 797 O O . VAL A 1 101 ? 10.656 -6.631 -8.048 1.00 89.75 101 VAL A O 1
ATOM 800 N N . ARG A 1 102 ? 12.483 -6.559 -9.367 1.00 92.94 102 ARG A N 1
ATOM 801 C CA . ARG A 1 102 ? 12.468 -7.977 -9.738 1.00 92.94 102 ARG A CA 1
ATOM 802 C C . ARG A 1 102 ? 12.476 -8.903 -8.523 1.00 92.94 102 ARG A C 1
ATOM 804 O O . ARG A 1 102 ? 11.602 -9.754 -8.408 1.00 92.94 102 ARG A O 1
ATOM 811 N N . LYS A 1 103 ? 13.391 -8.687 -7.571 1.00 90.81 103 LYS A N 1
ATOM 812 C CA . LYS A 1 103 ? 13.441 -9.466 -6.318 1.00 90.81 103 LYS A CA 1
ATOM 813 C C . LYS A 1 103 ? 12.139 -9.376 -5.522 1.00 90.81 103 LYS A C 1
ATOM 815 O O . LYS A 1 103 ? 11.679 -10.373 -4.975 1.00 90.81 103 LYS A O 1
ATOM 820 N N . SER A 1 104 ? 11.540 -8.185 -5.466 1.00 89.56 104 SER A N 1
ATOM 821 C CA . SER A 1 104 ? 10.257 -7.972 -4.785 1.00 89.56 104 SER A CA 1
ATOM 822 C C . SER A 1 104 ? 9.141 -8.772 -5.455 1.00 89.56 104 SER A C 1
ATOM 824 O O . SER A 1 104 ? 8.386 -9.461 -4.775 1.00 89.56 104 SER A O 1
ATOM 826 N N . TYR A 1 105 ? 9.077 -8.721 -6.788 1.00 90.69 105 TYR A N 1
ATOM 827 C CA . TYR A 1 105 ? 8.097 -9.456 -7.577 1.00 90.69 105 TYR A CA 1
ATOM 828 C C . TYR A 1 105 ? 8.225 -10.974 -7.370 1.00 90.69 105 TYR A C 1
ATOM 830 O O . TYR A 1 105 ? 7.251 -11.630 -7.005 1.00 90.69 105 TYR A O 1
ATOM 838 N N . GLU A 1 106 ? 9.433 -11.521 -7.518 1.00 91.19 106 GLU A N 1
ATOM 839 C CA . GLU A 1 106 ? 9.703 -12.953 -7.340 1.00 91.19 106 GLU A CA 1
ATOM 840 C C . GLU A 1 106 ? 9.385 -13.421 -5.908 1.00 91.19 106 GLU A C 1
ATOM 842 O O . GLU A 1 106 ? 8.761 -14.466 -5.718 1.00 91.19 106 GLU A O 1
ATOM 847 N N . SER A 1 107 ? 9.752 -12.626 -4.894 1.00 88.06 107 SER A N 1
ATOM 848 C CA . SER A 1 107 ? 9.487 -12.939 -3.484 1.00 88.06 107 SER A CA 1
ATOM 849 C C . SER A 1 107 ? 7.991 -12.983 -3.170 1.00 88.06 107 SER A C 1
ATOM 851 O O . SER A 1 107 ? 7.514 -13.965 -2.599 1.00 88.06 107 SER A O 1
ATOM 853 N N . VAL A 1 108 ? 7.236 -11.953 -3.567 1.00 87.00 108 VAL A N 1
ATOM 854 C CA . VAL A 1 108 ? 5.784 -11.890 -3.326 1.00 87.00 108 VAL A CA 1
ATOM 855 C C . VAL A 1 108 ? 5.063 -12.982 -4.111 1.00 87.00 108 VAL A C 1
ATOM 857 O O . VAL A 1 108 ? 4.193 -13.659 -3.568 1.00 87.00 108 VAL A O 1
ATOM 860 N N . GLN A 1 109 ? 5.454 -13.232 -5.364 1.00 86.38 109 GLN A N 1
ATOM 861 C CA . GLN A 1 109 ? 4.871 -14.312 -6.158 1.00 86.38 109 GLN A CA 1
ATOM 862 C C . GLN A 1 109 ? 5.113 -15.685 -5.524 1.00 86.38 109 GLN A C 1
ATOM 864 O O . GLN A 1 109 ? 4.196 -16.506 -5.497 1.00 86.38 109 GLN A O 1
ATOM 869 N N . LYS A 1 110 ? 6.311 -15.930 -4.979 1.00 86.56 110 LYS A N 1
ATOM 870 C CA . LYS A 1 110 ? 6.607 -17.163 -4.244 1.00 86.56 110 LYS A CA 1
ATOM 871 C C . LYS A 1 110 ? 5.740 -17.282 -2.993 1.00 86.56 110 LYS A C 1
ATOM 873 O O . LYS A 1 110 ? 5.139 -18.326 -2.792 1.00 86.56 110 LYS A O 1
ATOM 878 N N . GLN A 1 111 ? 5.629 -16.227 -2.189 1.00 82.12 111 GLN A N 1
ATOM 879 C CA . GLN A 1 111 ? 4.800 -16.233 -0.978 1.00 82.12 111 GLN A CA 1
ATOM 880 C C . GLN A 1 111 ? 3.324 -16.512 -1.291 1.00 82.12 111 GLN A C 1
ATOM 882 O O . GLN A 1 111 ? 2.716 -17.368 -0.657 1.00 82.12 111 GLN A O 1
ATOM 887 N N . LEU A 1 112 ? 2.768 -15.862 -2.316 1.00 77.25 112 LEU A N 1
ATOM 888 C CA . LEU A 1 112 ? 1.384 -16.083 -2.746 1.00 77.25 112 LEU A CA 1
ATOM 889 C C . LEU A 1 112 ? 1.171 -17.468 -3.380 1.00 77.25 112 LEU A C 1
ATOM 891 O O . LEU A 1 112 ? 0.100 -18.051 -3.229 1.00 77.25 112 LEU A O 1
ATOM 895 N N . GLY A 1 113 ? 2.179 -18.006 -4.073 1.00 64.25 113 GLY A N 1
ATOM 896 C CA . GLY A 1 113 ? 2.151 -19.357 -4.639 1.00 64.25 113 GLY A CA 1
ATOM 897 C C . GLY A 1 113 ? 2.284 -20.461 -3.585 1.00 64.25 113 GLY A C 1
ATOM 898 O O . GLY A 1 113 ? 1.617 -21.486 -3.687 1.00 64.25 113 GLY A O 1
ATOM 899 N N . SER A 1 114 ? 3.092 -20.236 -2.545 1.00 54.25 114 SER A N 1
ATOM 900 C CA . SER A 1 114 ? 3.289 -21.161 -1.420 1.00 54.25 114 SER A CA 1
ATOM 901 C C . SER A 1 114 ? 2.110 -21.195 -0.439 1.00 54.25 114 SER A C 1
ATOM 903 O O . SER A 1 114 ? 1.982 -22.156 0.315 1.00 54.25 114 SER A O 1
ATOM 905 N N . SER A 1 115 ? 1.198 -20.216 -0.479 1.00 47.31 115 SER A N 1
ATOM 906 C CA . SER A 1 115 ? -0.038 -20.221 0.323 1.00 47.31 115 SER A CA 1
ATOM 907 C C . SER A 1 115 ? -1.062 -21.299 -0.077 1.00 47.31 115 SER A C 1
ATOM 909 O O . SER A 1 115 ? -2.135 -21.354 0.518 1.00 47.31 115 SER A O 1
ATOM 911 N N . LYS A 1 116 ? -0.762 -22.174 -1.050 1.00 43.66 116 LYS A N 1
ATOM 912 C CA . LYS A 1 116 ? -1.607 -23.333 -1.394 1.00 43.66 116 LYS A CA 1
ATOM 913 C C . LYS A 1 116 ? -1.254 -24.644 -0.673 1.00 43.66 116 LYS A C 1
ATOM 915 O O . LYS A 1 116 ? -1.994 -25.603 -0.852 1.00 43.66 116 LYS A O 1
ATOM 920 N N . GLU A 1 117 ? -0.206 -24.706 0.154 1.00 39.19 117 GLU A N 1
ATOM 921 C CA . GLU A 1 117 ? 0.257 -25.987 0.737 1.00 39.19 117 GLU A CA 1
ATOM 922 C C . GLU A 1 117 ? 0.442 -26.010 2.264 1.00 39.19 117 GLU A C 1
ATOM 924 O O . GLU A 1 117 ? 1.133 -26.877 2.779 1.00 39.19 117 GLU A O 1
ATOM 929 N N . ASN A 1 118 ? -0.198 -25.122 3.028 1.00 39.16 118 ASN A N 1
ATOM 930 C CA . ASN A 1 118 ? -0.223 -25.261 4.493 1.00 39.16 118 ASN A CA 1
ATOM 931 C C . ASN A 1 118 ? -1.635 -25.050 5.055 1.00 39.16 118 ASN A C 1
ATOM 933 O O . ASN A 1 118 ? -1.912 -24.068 5.739 1.00 39.16 118 ASN A O 1
ATOM 937 N N . GLY A 1 119 ? -2.535 -25.983 4.738 1.00 29.36 119 GLY A N 1
ATOM 938 C CA . GLY A 1 119 ? -3.692 -26.294 5.581 1.00 29.36 119 GLY A CA 1
ATOM 939 C C . GLY A 1 119 ? -3.351 -27.529 6.424 1.00 29.36 119 GLY A C 1
ATOM 940 O O . GLY A 1 119 ? -2.716 -28.438 5.886 1.00 29.36 119 GLY A O 1
ATOM 941 N N . PRO A 1 120 ? -3.692 -27.572 7.724 1.00 40.41 120 PRO A N 1
ATOM 942 C CA . PRO A 1 120 ? -3.289 -28.673 8.588 1.00 40.41 120 PRO A CA 1
ATOM 943 C C . PRO A 1 120 ? -3.998 -29.957 8.139 1.00 40.41 120 PRO A C 1
ATOM 945 O O . PRO A 1 120 ? -5.216 -29.958 7.957 1.00 40.41 120 PRO A O 1
ATOM 948 N N . SER A 1 121 ? -3.220 -31.021 7.935 1.00 35.91 121 SER A N 1
ATOM 949 C CA . SER A 1 121 ? -3.714 -32.403 7.989 1.00 35.91 121 SER A CA 1
ATOM 950 C C . SER A 1 121 ? -3.649 -32.905 9.423 1.00 35.91 121 SER A C 1
ATOM 952 O O . SER A 1 121 ? -2.683 -32.515 10.120 1.00 35.91 121 SER A O 1
#

pLDDT: mean 84.07, std 14.53, range [29.36, 96.75]